Protein AF-A0A9P5SU91-F1 (afdb_monomer_lite)

Structure (mmCIF, N/CA/C/O backbone):
data_AF-A0A9P5SU91-F1
#
_entry.id   AF-A0A9P5SU91-F1
#
loop_
_atom_site.group_PDB
_atom_site.id
_atom_site.type_symbol
_atom_site.label_atom_id
_atom_site.label_alt_id
_atom_site.label_comp_id
_atom_site.label_asym_id
_atom_site.label_entity_id
_atom_site.label_seq_id
_atom_site.pdbx_PDB_ins_code
_atom_site.Cartn_x
_atom_site.Cartn_y
_atom_site.Cartn_z
_atom_site.occupancy
_atom_site.B_iso_or_equiv
_atom_site.auth_seq_id
_atom_site.auth_comp_id
_atom_site.auth_asym_id
_atom_site.auth_atom_id
_atom_site.pdbx_PDB_model_num
ATOM 1 N N . MET A 1 1 ? 21.718 8.406 -22.298 1.00 42.81 1 MET A N 1
ATOM 2 C CA . MET A 1 1 ? 22.244 8.329 -20.913 1.00 42.81 1 MET A CA 1
ATOM 3 C C . MET A 1 1 ? 21.085 8.219 -19.906 1.00 42.81 1 MET A C 1
ATOM 5 O O . MET A 1 1 ? 20.893 9.132 -19.120 1.00 42.81 1 MET A O 1
ATOM 9 N N . ALA A 1 2 ? 20.288 7.139 -19.943 1.00 57.06 2 ALA A N 1
ATOM 10 C CA . ALA A 1 2 ? 19.057 6.994 -19.135 1.00 57.06 2 ALA A CA 1
ATOM 11 C C . ALA A 1 2 ? 19.097 5.843 -18.101 1.00 57.06 2 ALA A C 1
ATOM 13 O O . ALA A 1 2 ? 18.257 5.783 -17.209 1.00 57.06 2 ALA A O 1
ATOM 14 N N . ALA A 1 3 ? 20.086 4.947 -18.189 1.00 59.19 3 ALA A N 1
ATOM 15 C CA . ALA A 1 3 ? 20.162 3.740 -17.361 1.00 59.19 3 ALA A CA 1
ATOM 16 C C . ALA A 1 3 ? 20.253 3.980 -15.833 1.00 59.19 3 ALA A C 1
ATOM 18 O O . ALA A 1 3 ? 19.623 3.219 -15.097 1.00 59.19 3 ALA A O 1
ATOM 19 N N . PRO A 1 4 ? 20.962 5.015 -15.321 1.00 65.94 4 PRO A N 1
ATOM 20 C CA . PRO A 1 4 ? 20.990 5.288 -13.881 1.00 65.94 4 PRO A CA 1
ATOM 21 C C . PRO A 1 4 ? 19.609 5.653 -13.320 1.00 65.94 4 PRO A C 1
ATOM 23 O O . PRO A 1 4 ? 19.217 5.117 -12.290 1.00 65.94 4 PRO A O 1
ATOM 26 N N . ALA A 1 5 ? 18.841 6.471 -14.052 1.00 82.31 5 ALA A N 1
ATOM 27 C CA . ALA A 1 5 ? 17.511 6.917 -13.635 1.00 82.31 5 ALA A CA 1
ATOM 28 C C . ALA A 1 5 ? 16.487 5.770 -13.615 1.00 82.31 5 ALA A C 1
ATOM 30 O O . ALA A 1 5 ? 15.706 5.662 -12.678 1.00 82.31 5 ALA A O 1
ATOM 31 N N . ILE A 1 6 ? 16.527 4.870 -14.607 1.00 88.88 6 ILE A N 1
ATOM 32 C CA . ILE A 1 6 ? 15.658 3.681 -14.635 1.00 88.88 6 ILE A CA 1
ATOM 33 C C . ILE A 1 6 ? 15.971 2.753 -13.459 1.00 88.88 6 ILE A C 1
ATOM 35 O O . ILE A 1 6 ? 15.060 2.295 -12.778 1.00 88.88 6 ILE A O 1
ATOM 39 N N . ARG A 1 7 ? 17.254 2.495 -13.179 1.00 90.25 7 ARG A N 1
ATOM 40 C CA . ARG A 1 7 ? 17.658 1.645 -12.050 1.00 90.25 7 ARG A CA 1
ATOM 41 C C . ARG A 1 7 ? 17.191 2.216 -10.712 1.00 90.25 7 ARG A C 1
ATOM 43 O O . ARG A 1 7 ? 16.690 1.464 -9.881 1.00 90.25 7 ARG A O 1
ATOM 50 N N . GLU A 1 8 ? 17.399 3.509 -10.490 1.00 91.38 8 GLU A N 1
ATOM 51 C CA . GLU A 1 8 ? 16.980 4.186 -9.259 1.00 91.38 8 GLU A CA 1
ATOM 52 C C . GLU A 1 8 ? 15.462 4.134 -9.084 1.00 91.38 8 GLU A C 1
ATOM 54 O O . GLU A 1 8 ? 14.994 3.782 -8.003 1.00 91.38 8 GLU A O 1
ATOM 59 N N . GLU A 1 9 ? 14.706 4.361 -10.159 1.00 92.06 9 GLU A N 1
ATOM 60 C CA . GLU A 1 9 ? 13.247 4.261 -10.142 1.00 92.06 9 GLU A CA 1
ATOM 61 C C . GLU A 1 9 ? 12.783 2.835 -9.816 1.00 92.06 9 GLU A C 1
ATOM 63 O O . GLU A 1 9 ? 11.954 2.644 -8.931 1.00 92.06 9 GLU A O 1
ATOM 68 N N . VAL A 1 10 ? 13.372 1.807 -10.440 1.00 92.75 10 VAL A N 1
ATOM 69 C CA . VAL A 1 10 ? 13.052 0.398 -10.142 1.00 92.75 10 VAL A CA 1
ATOM 70 C C . VAL A 1 10 ? 13.310 0.066 -8.671 1.00 92.75 10 VAL A C 1
ATOM 72 O O . VAL A 1 10 ? 12.493 -0.606 -8.034 1.00 92.75 10 VAL A O 1
ATOM 75 N N . ILE A 1 11 ? 14.418 0.546 -8.101 1.00 92.00 11 ILE A N 1
ATOM 76 C CA . ILE A 1 11 ? 14.717 0.364 -6.675 1.00 92.00 11 ILE A CA 1
ATOM 77 C C . ILE A 1 11 ? 13.675 1.087 -5.818 1.00 92.00 11 ILE A C 1
ATOM 79 O O . ILE A 1 11 ? 13.185 0.503 -4.854 1.00 92.00 11 ILE A O 1
ATOM 83 N N . ALA A 1 12 ? 13.304 2.319 -6.165 1.00 89.38 12 ALA A N 1
ATOM 84 C CA . ALA A 1 12 ? 12.329 3.101 -5.412 1.00 89.38 12 ALA A CA 1
ATOM 85 C C . ALA A 1 12 ? 10.937 2.448 -5.411 1.00 89.38 12 ALA A C 1
ATOM 87 O O . ALA A 1 12 ? 10.333 2.279 -4.348 1.00 89.38 12 ALA A O 1
ATOM 88 N N . ILE A 1 13 ? 10.444 2.020 -6.576 1.00 92.75 13 ILE A N 1
ATOM 89 C CA . ILE A 1 13 ? 9.096 1.454 -6.706 1.00 92.75 13 ILE A CA 1
ATOM 90 C C . ILE A 1 13 ? 9.018 0.041 -6.124 1.00 92.75 13 ILE A C 1
ATOM 92 O O . ILE A 1 13 ? 8.033 -0.284 -5.470 1.00 92.75 13 ILE A O 1
ATOM 96 N N . THR A 1 14 ? 10.051 -0.794 -6.276 1.00 92.50 14 THR A N 1
ATOM 97 C CA . THR A 1 14 ? 10.009 -2.192 -5.801 1.00 92.50 14 THR A CA 1
ATOM 98 C C . THR A 1 14 ? 10.580 -2.389 -4.400 1.00 92.50 14 THR A C 1
ATOM 100 O O . THR A 1 14 ? 10.337 -3.433 -3.797 1.00 92.50 14 THR A O 1
ATOM 103 N N . LYS A 1 15 ? 11.379 -1.440 -3.891 1.00 89.94 15 LYS A N 1
ATOM 104 C CA . LYS A 1 15 ? 12.248 -1.604 -2.707 1.00 89.94 15 LYS A CA 1
ATOM 105 C C . LYS A 1 15 ? 13.108 -2.878 -2.752 1.00 89.94 15 LYS A C 1
ATOM 107 O O . LYS A 1 15 ? 13.465 -3.429 -1.714 1.00 89.94 15 LYS A O 1
ATOM 112 N N . CYS A 1 16 ? 13.424 -3.365 -3.955 1.00 88.44 16 CYS A N 1
ATOM 113 C CA . CYS A 1 16 ? 14.104 -4.641 -4.194 1.00 88.44 16 CYS A CA 1
ATOM 114 C C . CYS A 1 16 ? 13.385 -5.868 -3.599 1.00 88.44 16 CYS A C 1
ATOM 116 O O . CYS A 1 16 ? 14.016 -6.898 -3.354 1.00 88.44 16 CYS A O 1
ATOM 118 N N . VAL A 1 17 ? 12.071 -5.789 -3.370 1.00 90.31 17 VAL A N 1
ATOM 119 C CA . VAL A 1 17 ? 11.280 -6.931 -2.906 1.00 90.31 17 VAL A CA 1
ATOM 120 C C . VAL A 1 17 ? 11.182 -7.956 -4.042 1.00 90.31 17 VAL A C 1
ATOM 122 O O . VAL A 1 17 ? 10.655 -7.615 -5.104 1.00 90.31 17 VAL A O 1
ATOM 125 N N . PRO A 1 18 ? 11.617 -9.221 -3.849 1.00 92.00 18 PRO A N 1
ATOM 126 C CA . PRO A 1 18 ? 11.692 -10.204 -4.933 1.00 92.00 18 PRO A CA 1
ATOM 127 C C . PRO A 1 18 ? 10.377 -10.402 -5.687 1.00 92.00 18 PRO A C 1
ATOM 129 O O . PRO A 1 18 ? 10.369 -10.454 -6.914 1.00 92.00 18 PRO A O 1
ATOM 132 N N . ARG A 1 19 ? 9.250 -10.455 -4.966 1.00 92.19 19 ARG A N 1
ATOM 133 C CA . ARG A 1 19 ? 7.933 -10.621 -5.592 1.00 92.19 19 ARG A CA 1
ATOM 134 C C . ARG A 1 19 ? 7.580 -9.435 -6.500 1.00 92.19 19 ARG A C 1
ATOM 136 O O . ARG A 1 19 ? 7.034 -9.646 -7.572 1.00 92.19 19 ARG A O 1
ATOM 143 N N . GLU A 1 20 ? 7.911 -8.208 -6.093 1.00 93.88 20 GLU A N 1
ATOM 144 C CA . GLU A 1 20 ? 7.602 -7.003 -6.871 1.00 93.88 20 GLU A CA 1
ATOM 145 C C . GLU A 1 20 ? 8.527 -6.881 -8.081 1.00 93.88 20 GLU A C 1
ATOM 147 O O . GLU A 1 20 ? 8.076 -6.470 -9.142 1.00 93.88 20 GLU A O 1
ATOM 152 N N . LEU A 1 21 ? 9.787 -7.309 -7.954 1.00 93.31 21 LEU A N 1
ATOM 153 C CA . LEU A 1 21 ? 10.716 -7.396 -9.082 1.00 93.31 21 LEU A CA 1
ATOM 154 C C . LEU A 1 21 ? 10.232 -8.386 -10.148 1.00 93.31 21 LEU A C 1
ATOM 156 O O . LEU A 1 21 ? 10.294 -8.070 -11.331 1.00 93.31 21 LEU A O 1
ATOM 160 N N . ILE A 1 22 ? 9.719 -9.554 -9.746 1.00 93.69 22 ILE A N 1
ATOM 161 C CA . ILE A 1 22 ? 9.145 -10.535 -10.683 1.00 93.69 22 ILE A CA 1
ATOM 162 C C . ILE A 1 22 ? 7.898 -9.962 -11.366 1.00 93.69 22 ILE A C 1
ATOM 164 O O . ILE A 1 22 ? 7.766 -10.069 -12.579 1.00 93.69 22 ILE A O 1
ATOM 168 N N . GLN A 1 23 ? 6.999 -9.327 -10.609 1.00 93.38 23 GLN A N 1
ATOM 169 C CA . GLN A 1 23 ? 5.792 -8.706 -11.170 1.00 93.38 23 GLN A CA 1
ATOM 170 C C . GLN A 1 23 ? 6.124 -7.574 -12.147 1.00 93.38 23 GLN A C 1
ATOM 172 O O . GLN A 1 23 ? 5.478 -7.445 -13.183 1.00 93.38 23 GLN A O 1
ATOM 177 N N . LEU A 1 24 ? 7.141 -6.766 -11.838 1.00 92.81 24 LEU A N 1
ATOM 178 C CA . LEU A 1 24 ? 7.635 -5.748 -12.755 1.00 92.81 24 LEU A CA 1
ATOM 179 C C . LEU A 1 24 ? 8.233 -6.381 -14.011 1.00 92.81 24 LEU A C 1
ATOM 181 O O . LEU A 1 24 ? 7.906 -5.929 -15.099 1.00 92.81 24 LEU A O 1
ATOM 185 N N . LEU A 1 25 ? 9.062 -7.423 -13.869 1.00 90.62 25 LEU A N 1
ATOM 186 C CA . LEU A 1 25 ? 9.672 -8.128 -14.999 1.00 90.62 25 LEU A CA 1
ATOM 187 C C . LEU A 1 25 ? 8.604 -8.630 -15.974 1.00 90.62 25 LEU A C 1
ATOM 189 O O . LEU A 1 25 ? 8.668 -8.299 -17.150 1.00 90.62 25 LEU A O 1
ATOM 193 N N . VAL A 1 26 ? 7.591 -9.337 -15.467 1.00 91.19 26 VAL A N 1
ATOM 194 C CA . VAL A 1 26 ? 6.467 -9.834 -16.277 1.00 91.19 26 VAL A CA 1
ATOM 195 C C . VAL A 1 26 ? 5.738 -8.684 -16.977 1.00 91.19 26 VAL A C 1
ATOM 197 O O . VAL A 1 26 ? 5.403 -8.788 -18.148 1.00 91.19 26 VAL A O 1
ATOM 200 N N . ALA A 1 27 ? 5.521 -7.560 -16.292 1.00 88.88 27 ALA A N 1
ATOM 201 C CA . ALA A 1 27 ? 4.824 -6.419 -16.882 1.00 88.88 27 ALA A CA 1
ATOM 202 C C . ALA A 1 27 ? 5.633 -5.679 -17.962 1.00 88.88 27 ALA A C 1
ATOM 204 O O . ALA A 1 27 ? 5.045 -4.984 -18.790 1.00 88.88 27 ALA A O 1
ATOM 205 N N . VAL A 1 28 ? 6.965 -5.789 -17.949 1.00 86.19 28 VAL A N 1
ATOM 206 C CA . VAL A 1 28 ? 7.837 -5.144 -18.943 1.00 86.19 28 VAL A CA 1
ATOM 207 C C . VAL A 1 28 ? 8.305 -6.091 -20.048 1.00 86.19 28 VAL A C 1
ATOM 209 O O . VAL A 1 28 ? 8.929 -5.615 -20.990 1.00 86.19 28 VAL A O 1
ATOM 212 N N . GLU A 1 29 ? 7.991 -7.390 -19.982 1.00 86.88 29 GLU A N 1
ATOM 213 C CA . GLU A 1 29 ? 8.310 -8.361 -21.046 1.00 86.88 29 GLU A CA 1
ATOM 214 C C . GLU A 1 29 ? 7.683 -7.973 -22.394 1.00 86.88 29 GLU A C 1
ATOM 216 O O . GLU A 1 29 ? 8.323 -8.123 -23.434 1.00 86.88 29 GLU A O 1
ATOM 221 N N . ASP A 1 30 ? 6.476 -7.401 -22.371 1.00 81.81 30 ASP A N 1
ATOM 222 C CA . ASP A 1 30 ? 5.748 -6.964 -23.570 1.00 81.81 30 ASP A CA 1
ATOM 223 C C . ASP A 1 30 ? 6.059 -5.509 -23.985 1.00 81.81 30 ASP A C 1
ATOM 225 O O . ASP A 1 30 ? 5.488 -4.983 -24.947 1.00 81.81 30 ASP A O 1
ATOM 229 N N . VAL A 1 31 ? 6.950 -4.820 -23.264 1.00 84.56 31 VAL A N 1
ATOM 230 C CA . VAL A 1 31 ? 7.288 -3.413 -23.516 1.00 84.56 31 VAL A CA 1
ATOM 231 C C . VAL A 1 31 ? 8.491 -3.318 -24.467 1.00 84.56 31 VAL A C 1
ATOM 233 O O . VAL A 1 31 ? 9.493 -3.998 -24.253 1.00 84.56 31 VAL A O 1
ATOM 236 N N . PRO A 1 32 ? 8.454 -2.449 -25.498 1.00 83.38 32 PRO A N 1
ATOM 237 C CA . PRO A 1 32 ? 9.606 -2.234 -26.371 1.00 83.38 32 PRO A CA 1
ATOM 238 C C . PRO A 1 32 ? 10.851 -1.758 -25.605 1.00 83.38 32 PRO A C 1
ATOM 240 O O . PRO A 1 32 ? 10.776 -0.830 -24.801 1.00 83.38 32 PRO A O 1
ATOM 243 N N . ASP A 1 33 ? 12.010 -2.347 -25.907 1.00 80.69 33 ASP A N 1
ATOM 244 C CA . ASP A 1 33 ? 13.314 -1.881 -25.414 1.00 80.69 33 ASP A CA 1
ATOM 245 C C . ASP A 1 33 ? 13.688 -0.542 -26.098 1.00 80.69 33 ASP A C 1
ATOM 247 O O . ASP A 1 33 ? 13.600 -0.449 -27.330 1.00 80.69 33 ASP A O 1
ATOM 251 N N . PRO A 1 34 ? 14.110 0.508 -25.360 1.00 84.44 34 PRO A N 1
ATOM 252 C CA . PRO A 1 34 ? 14.318 0.574 -23.912 1.00 84.44 34 PRO A CA 1
ATOM 253 C C . PRO A 1 34 ? 13.078 0.902 -23.087 1.00 84.44 34 PRO A C 1
ATOM 255 O O . PRO A 1 34 ? 12.308 1.802 -23.419 1.00 84.44 34 PRO A O 1
ATOM 258 N N . ILE A 1 35 ? 12.987 0.250 -21.920 1.00 86.88 35 ILE A N 1
ATOM 259 C CA . ILE A 1 35 ? 12.030 0.600 -20.864 1.00 86.88 35 ILE A CA 1
ATOM 260 C C . ILE A 1 35 ? 12.195 2.081 -20.519 1.00 86.88 35 ILE A C 1
ATOM 262 O O . ILE A 1 35 ? 13.293 2.560 -20.214 1.00 86.88 35 ILE A O 1
ATOM 266 N N . THR A 1 36 ? 11.081 2.804 -20.538 1.00 90.00 36 THR A N 1
ATOM 267 C CA . THR A 1 36 ? 11.034 4.230 -20.221 1.00 90.00 36 THR A CA 1
ATOM 268 C C . THR A 1 36 ? 10.501 4.472 -18.810 1.00 90.00 36 THR A C 1
ATOM 270 O O . THR A 1 36 ? 9.834 3.623 -18.216 1.00 90.00 36 THR A O 1
ATOM 273 N N . LEU A 1 37 ? 10.742 5.673 -18.277 1.00 89.56 37 LEU A 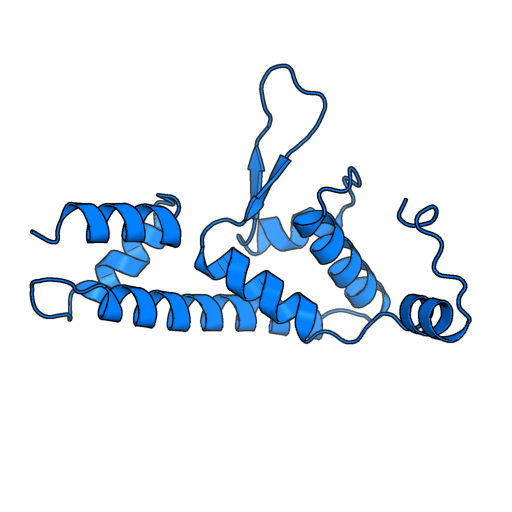N 1
ATOM 274 C CA . LEU A 1 37 ? 10.153 6.094 -17.001 1.00 89.56 37 LEU A CA 1
ATOM 275 C C . LEU A 1 37 ? 8.620 6.101 -17.044 1.00 89.56 37 LEU A C 1
ATOM 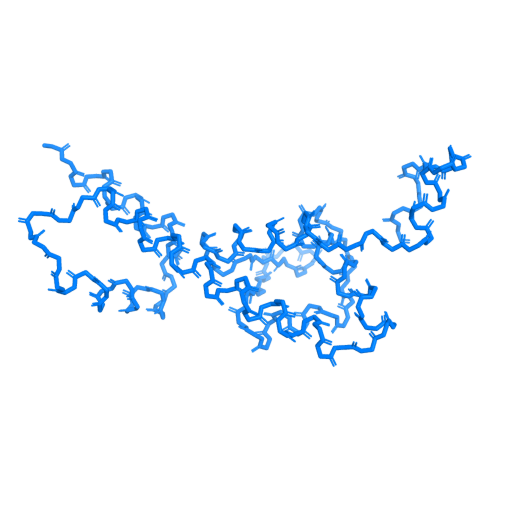277 O O . LEU A 1 37 ? 7.984 5.847 -16.027 1.00 89.56 37 LEU A O 1
ATOM 281 N N . ASP A 1 38 ? 8.016 6.357 -18.203 1.00 89.56 38 ASP A N 1
ATOM 282 C CA . ASP A 1 38 ? 6.559 6.357 -18.324 1.00 89.56 38 ASP A CA 1
ATOM 283 C C . ASP A 1 38 ? 5.986 4.934 -18.257 1.00 89.56 38 ASP A C 1
ATOM 285 O O . ASP A 1 38 ? 4.922 4.738 -17.671 1.00 89.56 38 ASP A O 1
ATOM 289 N N . ASN A 1 39 ? 6.724 3.920 -18.728 1.00 90.38 39 ASN A N 1
ATOM 290 C CA . ASN A 1 39 ? 6.356 2.521 -18.486 1.00 90.38 39 ASN A CA 1
ATOM 291 C C . ASN A 1 39 ? 6.357 2.198 -16.985 1.00 90.38 39 ASN A C 1
ATOM 293 O O . ASN A 1 39 ? 5.405 1.598 -16.490 1.00 90.38 39 ASN A O 1
ATOM 297 N N . LEU A 1 40 ? 7.381 2.648 -16.250 1.00 92.62 40 LEU A N 1
ATOM 298 C CA . LEU A 1 40 ? 7.469 2.439 -14.800 1.00 92.62 40 LEU A CA 1
ATOM 299 C C . LEU A 1 40 ? 6.370 3.182 -14.032 1.00 92.62 40 LEU A C 1
ATOM 301 O O . LEU A 1 40 ? 5.825 2.637 -13.073 1.00 92.62 40 LEU A O 1
ATOM 305 N N . LYS A 1 41 ? 5.995 4.394 -14.459 1.00 92.44 41 LYS A N 1
ATOM 306 C CA . LYS A 1 41 ? 4.869 5.139 -13.871 1.00 92.44 41 LYS A CA 1
ATOM 307 C C . LYS A 1 41 ? 3.536 4.436 -14.092 1.00 92.44 41 LYS A C 1
ATOM 309 O O . LYS A 1 41 ? 2.759 4.333 -13.148 1.00 92.44 41 LYS A O 1
ATOM 314 N N . ASN A 1 42 ? 3.280 3.947 -15.306 1.00 92.12 42 ASN A N 1
ATOM 315 C CA . ASN A 1 42 ? 2.052 3.209 -15.609 1.00 92.12 42 ASN A CA 1
ATOM 316 C C . ASN A 1 42 ? 1.969 1.939 -14.761 1.00 92.12 42 ASN A C 1
ATOM 318 O O . ASN A 1 42 ? 0.981 1.742 -14.063 1.00 92.12 42 ASN A O 1
ATOM 322 N N . TRP A 1 43 ? 3.055 1.163 -14.707 1.00 93.56 43 TRP A N 1
ATOM 323 C CA . TRP A 1 43 ? 3.130 -0.001 -13.828 1.00 93.56 43 TRP A CA 1
ATOM 324 C C . TRP A 1 43 ? 2.905 0.365 -12.359 1.00 93.56 43 TRP A C 1
ATOM 326 O O . TRP A 1 43 ? 2.155 -0.305 -11.658 1.00 93.56 43 TRP A O 1
ATOM 336 N N . THR A 1 44 ? 3.523 1.451 -11.886 1.00 95.19 44 THR A N 1
ATOM 337 C CA . THR A 1 44 ? 3.368 1.924 -10.503 1.00 95.19 44 THR A CA 1
ATOM 338 C C . THR A 1 44 ? 1.917 2.259 -10.202 1.00 95.19 44 THR A C 1
ATOM 340 O O . THR A 1 44 ? 1.428 1.899 -9.133 1.00 95.19 44 THR A O 1
ATOM 343 N N . LYS A 1 45 ? 1.217 2.908 -11.136 1.00 95.62 45 LYS A N 1
ATOM 344 C CA . LYS A 1 45 ? -0.205 3.218 -11.007 1.00 95.62 45 LYS A CA 1
ATOM 345 C C . LYS A 1 45 ? -1.047 1.945 -10.943 1.00 95.62 45 LYS A C 1
ATOM 347 O O . LYS A 1 45 ? -1.744 1.756 -9.956 1.00 95.62 45 LYS A O 1
ATOM 352 N N . ASP A 1 46 ? -0.904 1.042 -11.910 1.00 94.81 46 ASP A N 1
ATOM 353 C CA . ASP A 1 46 ? -1.669 -0.213 -11.951 1.00 94.81 46 ASP A CA 1
ATOM 354 C C . ASP A 1 46 ? -1.425 -1.054 -10.688 1.00 94.81 46 ASP A C 1
ATOM 356 O O . ASP A 1 46 ? -2.338 -1.636 -10.096 1.00 94.81 46 ASP A O 1
ATOM 360 N N . ARG A 1 47 ? -0.173 -1.077 -10.219 1.00 95.56 47 ARG A N 1
ATOM 361 C CA . ARG A 1 47 ? 0.212 -1.777 -8.996 1.00 95.56 47 ARG A CA 1
ATOM 362 C C . ARG A 1 47 ? -0.344 -1.099 -7.743 1.00 95.56 47 ARG A C 1
ATOM 364 O O . ARG A 1 47 ? -0.701 -1.797 -6.796 1.00 95.56 47 ARG A O 1
ATOM 371 N N . THR A 1 48 ? -0.426 0.230 -7.729 1.00 96.12 48 THR A N 1
ATOM 372 C CA . THR A 1 48 ? -1.056 1.008 -6.650 1.00 96.12 48 THR A CA 1
ATOM 373 C C . THR A 1 48 ? -2.550 0.711 -6.591 1.00 96.12 48 THR A C 1
ATOM 375 O O . THR A 1 48 ? -3.040 0.355 -5.523 1.00 96.12 48 THR A O 1
ATOM 378 N N . ASP A 1 49 ? -3.241 0.751 -7.732 1.00 96.69 49 ASP A N 1
ATOM 379 C CA . ASP A 1 49 ? -4.675 0.463 -7.841 1.00 96.69 49 ASP A CA 1
ATOM 380 C C . ASP A 1 49 ? -4.993 -0.954 -7.332 1.00 96.69 49 ASP A C 1
ATOM 382 O O . ASP A 1 49 ? -5.925 -1.144 -6.549 1.00 96.69 49 ASP A O 1
ATOM 386 N N . PHE A 1 50 ? -4.158 -1.941 -7.676 1.00 95.81 50 PHE A N 1
ATOM 387 C CA . PHE A 1 50 ? -4.263 -3.307 -7.153 1.00 95.81 50 PHE A CA 1
ATOM 388 C C . PHE A 1 50 ? -4.196 -3.366 -5.618 1.00 95.81 50 PHE A C 1
ATOM 390 O O . PHE A 1 50 ? -5.024 -4.015 -4.976 1.00 95.81 50 PHE A O 1
ATOM 397 N N . TYR A 1 51 ? -3.219 -2.694 -5.005 1.00 95.38 51 TYR A N 1
ATOM 398 C CA . TYR A 1 51 ? -3.081 -2.695 -3.546 1.00 95.38 51 TYR A CA 1
ATOM 399 C C . TYR A 1 51 ? -4.172 -1.897 -2.846 1.00 95.38 51 TYR A C 1
ATOM 401 O O . TYR A 1 51 ? -4.632 -2.306 -1.777 1.00 95.38 51 TYR A O 1
ATOM 409 N N . LEU A 1 52 ? -4.596 -0.787 -3.446 1.00 95.00 52 LEU A N 1
ATOM 410 C CA . LEU A 1 52 ? -5.702 0.015 -2.951 1.00 95.00 52 LEU A CA 1
ATOM 411 C C . LEU A 1 52 ? -6.977 -0.827 -2.924 1.00 95.00 52 LEU A C 1
ATOM 413 O O . LEU A 1 52 ? -7.639 -0.878 -1.890 1.00 95.00 52 LEU A O 1
ATOM 417 N N . GLN A 1 53 ? -7.266 -1.561 -4.002 1.00 95.69 53 GLN A N 1
ATOM 418 C CA . GLN A 1 53 ? -8.410 -2.464 -4.068 1.00 95.69 53 GLN A CA 1
ATOM 419 C C . GLN A 1 53 ? -8.357 -3.535 -2.971 1.00 95.69 53 GLN A C 1
ATOM 421 O O . GLN A 1 53 ? -9.328 -3.684 -2.234 1.00 95.69 53 GLN A O 1
ATOM 426 N N . ILE A 1 54 ? -7.222 -4.224 -2.796 1.00 93.50 54 ILE A N 1
ATOM 427 C CA . ILE A 1 54 ? -7.058 -5.228 -1.727 1.00 93.50 54 ILE A CA 1
ATOM 428 C C . ILE A 1 54 ? -7.341 -4.623 -0.351 1.00 93.50 54 ILE A C 1
ATOM 430 O O . ILE A 1 54 ? -8.072 -5.201 0.456 1.00 93.50 54 ILE A O 1
ATOM 434 N N . ALA A 1 55 ? -6.763 -3.457 -0.065 1.00 91.56 55 ALA A N 1
ATOM 435 C CA . ALA A 1 55 ? -6.910 -2.812 1.230 1.00 91.56 55 ALA A CA 1
ATOM 436 C C . ALA A 1 55 ? -8.344 -2.295 1.459 1.00 91.56 55 ALA A C 1
ATOM 438 O O . ALA A 1 55 ? -8.866 -2.413 2.570 1.00 91.56 55 ALA A O 1
ATOM 439 N N . MET A 1 56 ? -9.010 -1.789 0.415 1.00 92.38 56 MET A N 1
ATOM 440 C CA . MET A 1 56 ? -10.415 -1.374 0.454 1.00 92.38 56 MET A CA 1
ATOM 441 C C . MET A 1 56 ? -11.358 -2.557 0.671 1.00 92.38 56 MET A C 1
ATOM 443 O O . MET A 1 56 ? -12.202 -2.499 1.560 1.00 92.38 56 MET A O 1
ATOM 447 N N . GLU A 1 57 ? -11.211 -3.641 -0.090 1.00 92.69 57 GLU A N 1
ATOM 448 C CA . GLU A 1 57 ? -12.020 -4.855 0.071 1.00 92.69 57 GLU A CA 1
ATOM 449 C C . GLU A 1 57 ? -11.860 -5.431 1.479 1.00 92.69 57 GLU A C 1
ATOM 451 O O . GLU A 1 57 ? -12.838 -5.798 2.141 1.00 92.69 57 GLU A O 1
ATOM 456 N N . TYR A 1 58 ? -10.625 -5.427 1.983 1.00 90.81 58 TYR A N 1
ATOM 457 C CA . TYR A 1 58 ? -10.347 -5.830 3.346 1.00 90.81 58 TYR A CA 1
ATOM 458 C C . TYR A 1 58 ? -11.055 -4.940 4.363 1.00 90.81 58 TYR A C 1
ATOM 460 O O . TYR A 1 58 ? -11.732 -5.466 5.247 1.00 90.81 58 TYR A O 1
ATOM 468 N N . TYR A 1 59 ? -10.939 -3.616 4.239 1.00 89.50 59 TYR A N 1
ATOM 469 C CA . TYR A 1 59 ? -11.621 -2.656 5.105 1.00 89.50 59 TYR A CA 1
ATOM 470 C C . TYR A 1 59 ? -13.142 -2.842 5.070 1.00 89.50 59 TYR A C 1
ATOM 472 O O . TYR A 1 59 ? -13.778 -2.916 6.122 1.00 89.50 59 TYR A O 1
ATOM 480 N N . GLU A 1 60 ? -13.738 -2.974 3.886 1.00 91.06 60 GLU A N 1
ATOM 481 C CA . GLU A 1 60 ? -15.188 -3.089 3.724 1.00 91.06 60 GLU A CA 1
ATOM 482 C C . GLU A 1 60 ? -15.757 -4.386 4.303 1.00 91.06 60 GLU A C 1
ATOM 484 O O . GLU A 1 60 ? -16.850 -4.376 4.870 1.00 91.06 60 GLU A O 1
ATOM 489 N N . SER A 1 61 ? -14.989 -5.478 4.285 1.00 90.31 61 SER A N 1
ATOM 490 C CA . SER A 1 61 ? -15.380 -6.748 4.915 1.00 90.31 61 SER A CA 1
ATOM 491 C C . SER A 1 61 ? -15.476 -6.693 6.453 1.00 90.31 61 SER A C 1
ATOM 493 O O . SER A 1 61 ? -15.940 -7.641 7.094 1.00 90.31 61 SER A O 1
ATOM 495 N N . ARG A 1 62 ? -15.001 -5.610 7.083 1.00 86.75 62 ARG A N 1
ATOM 496 C CA . ARG A 1 62 ? -14.816 -5.512 8.538 1.00 86.75 62 ARG A CA 1
ATOM 497 C C . ARG A 1 62 ? -16.043 -4.924 9.230 1.00 86.75 62 ARG A C 1
ATOM 499 O O . ARG A 1 62 ? -16.753 -4.065 8.713 1.00 86.75 62 ARG A O 1
ATOM 506 N N . THR A 1 63 ? -16.253 -5.342 10.478 1.00 87.75 63 THR A N 1
ATOM 507 C CA . THR A 1 63 ? -17.243 -4.714 11.365 1.00 87.75 63 THR A CA 1
ATOM 508 C C . THR A 1 63 ? -16.835 -3.278 11.704 1.00 87.75 63 THR A C 1
ATOM 510 O O . THR A 1 63 ? -15.652 -2.947 11.673 1.00 87.75 63 THR A O 1
ATOM 513 N N . GLN A 1 64 ? -17.785 -2.429 12.112 1.00 82.81 64 GLN A N 1
ATOM 514 C CA . GLN A 1 64 ? -17.510 -1.019 12.440 1.00 82.81 64 GLN A CA 1
ATOM 515 C C . GLN A 1 64 ? -16.390 -0.835 13.480 1.00 82.81 64 GLN A C 1
ATOM 517 O O . GLN A 1 64 ? -15.507 0.003 13.312 1.00 82.81 64 GLN A O 1
ATOM 522 N N . LEU A 1 65 ? -16.356 -1.684 14.515 1.00 81.31 65 LEU A N 1
ATOM 523 C CA . LEU A 1 65 ? -15.278 -1.672 15.511 1.00 81.31 65 LEU A CA 1
ATOM 524 C C . LEU A 1 65 ? -13.903 -1.947 14.880 1.00 81.31 65 LEU A C 1
ATOM 526 O O . LEU A 1 65 ? -12.913 -1.317 15.245 1.00 81.31 65 LEU A O 1
ATOM 530 N N . LYS A 1 66 ? -13.834 -2.892 13.937 1.00 84.69 66 LYS A N 1
ATOM 531 C CA . LYS A 1 66 ? -12.597 -3.234 13.229 1.00 84.69 66 LYS A CA 1
ATOM 532 C C . LYS A 1 66 ? -12.218 -2.170 12.193 1.00 84.69 66 LYS A C 1
ATOM 534 O O . LYS A 1 66 ? -11.033 -1.923 12.031 1.00 84.69 66 LYS A O 1
ATOM 539 N N . LYS A 1 67 ? -13.186 -1.504 11.556 1.00 87.19 67 LYS A N 1
ATOM 540 C CA . LYS A 1 67 ? -12.946 -0.366 10.651 1.00 87.19 67 LYS A CA 1
ATOM 541 C C . LYS A 1 67 ? -12.269 0.804 11.369 1.00 87.19 67 LYS A C 1
ATOM 543 O O . LYS A 1 67 ? -11.320 1.368 10.836 1.00 87.19 67 LYS A O 1
ATOM 548 N N . ARG A 1 68 ? -12.690 1.125 12.599 1.00 83.38 68 ARG A N 1
ATOM 549 C CA . ARG A 1 68 ? -12.015 2.145 13.421 1.00 83.38 68 ARG A CA 1
ATOM 550 C C . ARG A 1 68 ? -10.565 1.766 13.719 1.00 83.38 68 ARG A C 1
ATOM 552 O O . ARG A 1 68 ? -9.668 2.541 13.433 1.00 83.38 68 ARG A O 1
ATOM 559 N N . ARG A 1 69 ? -10.333 0.538 14.186 1.00 81.75 69 ARG A N 1
ATOM 560 C CA . ARG A 1 69 ? -8.970 0.049 14.453 1.00 81.75 69 ARG A CA 1
ATOM 561 C C . ARG A 1 69 ? -8.087 0.006 13.199 1.00 81.75 69 ARG A C 1
ATOM 563 O O . ARG A 1 69 ? -6.892 0.239 13.306 1.00 81.75 69 ARG A O 1
ATOM 570 N N . PHE A 1 70 ? -8.668 -0.262 12.027 1.00 85.19 70 PHE A N 1
ATOM 571 C CA . PHE A 1 70 ? -7.972 -0.174 10.739 1.00 85.19 70 PHE A CA 1
ATOM 572 C C . PHE A 1 70 ? -7.493 1.252 10.461 1.00 85.19 70 PHE A C 1
ATOM 574 O O . PHE A 1 70 ? -6.351 1.446 10.055 1.00 85.19 70 PHE A O 1
ATOM 581 N N . TYR A 1 71 ? -8.349 2.245 10.713 1.00 84.88 71 TYR A N 1
ATOM 582 C CA . TYR A 1 71 ? -7.991 3.655 10.581 1.00 84.88 71 TYR A CA 1
ATOM 583 C C . TYR A 1 71 ? -6.867 4.047 11.551 1.00 84.88 71 TYR A C 1
ATOM 585 O O . TYR A 1 71 ? -5.892 4.662 11.128 1.00 84.88 71 TYR A O 1
ATOM 593 N N . ASP A 1 72 ? -6.970 3.640 12.820 1.00 80.44 72 ASP A N 1
ATOM 594 C CA . ASP A 1 72 ? -5.950 3.918 13.840 1.00 80.44 72 ASP A CA 1
ATOM 595 C C . ASP A 1 72 ? -4.594 3.294 13.456 1.00 80.44 72 ASP A C 1
ATOM 597 O O . ASP A 1 72 ? -3.558 3.941 13.540 1.00 80.44 72 ASP A O 1
ATOM 601 N N . ALA A 1 73 ? -4.591 2.070 12.925 1.00 79.88 73 ALA A N 1
ATOM 602 C CA . ALA A 1 73 ? -3.368 1.396 12.492 1.00 79.88 73 ALA A CA 1
ATOM 603 C C . ALA A 1 73 ? -2.740 1.999 11.224 1.00 79.88 73 ALA A C 1
ATOM 605 O O . ALA A 1 73 ? -1.514 2.079 11.115 1.00 79.88 73 ALA A O 1
ATOM 606 N N . LEU A 1 74 ? -3.555 2.466 10.268 1.00 81.94 74 LEU A N 1
ATOM 607 C CA . LEU A 1 74 ? -3.056 3.273 9.148 1.00 81.94 74 LEU A CA 1
ATOM 608 C C . LEU A 1 74 ? -2.389 4.550 9.659 1.00 81.94 74 LEU A C 1
ATOM 610 O O . LEU A 1 74 ? -1.295 4.897 9.215 1.00 81.94 74 LEU A O 1
ATOM 614 N N . PHE A 1 75 ? -3.047 5.238 10.592 1.00 79.31 75 PHE A N 1
ATOM 615 C CA . PHE A 1 75 ? -2.534 6.453 11.210 1.00 79.31 75 PHE A CA 1
ATOM 616 C C . PHE A 1 75 ? -1.189 6.194 11.905 1.00 79.31 75 PHE A C 1
ATOM 618 O O . PHE A 1 75 ? -0.217 6.894 11.622 1.00 79.31 75 PHE A O 1
ATOM 625 N N . ASP A 1 76 ? -1.100 5.137 12.716 1.00 74.44 76 ASP A N 1
ATOM 626 C CA . ASP A 1 76 ? 0.124 4.710 13.402 1.00 74.44 76 ASP A CA 1
ATOM 627 C C . ASP A 1 76 ? 1.254 4.384 12.413 1.00 74.44 76 ASP A C 1
ATOM 629 O O . ASP A 1 76 ? 2.388 4.832 12.596 1.00 74.44 76 ASP A O 1
ATOM 633 N N . THR A 1 77 ? 0.939 3.678 11.321 1.00 70.00 77 THR A N 1
ATOM 634 C CA . THR A 1 77 ? 1.906 3.313 10.271 1.00 70.00 77 THR A CA 1
ATOM 635 C C . THR A 1 77 ? 2.517 4.544 9.594 1.00 70.00 77 THR A C 1
ATOM 637 O O . THR A 1 77 ? 3.692 4.525 9.227 1.00 70.00 77 THR A O 1
ATOM 640 N N . PHE A 1 78 ? 1.751 5.627 9.425 1.00 68.56 78 PHE A N 1
ATOM 641 C CA . PHE A 1 78 ? 2.236 6.854 8.782 1.00 68.56 78 PHE A CA 1
ATOM 642 C C . PHE A 1 78 ? 2.869 7.860 9.735 1.00 68.56 78 PHE A C 1
ATOM 644 O O . PHE A 1 78 ? 3.743 8.617 9.313 1.00 68.56 78 PHE A O 1
ATOM 651 N N . LEU A 1 79 ? 2.431 7.895 10.992 1.00 61.84 79 LEU A N 1
ATOM 652 C CA . LEU A 1 79 ? 2.872 8.890 11.970 1.00 61.84 79 LEU A CA 1
ATOM 653 C C . LEU A 1 79 ? 3.840 8.331 13.015 1.00 61.84 79 LEU A C 1
ATOM 655 O O . LEU A 1 79 ? 4.312 9.085 13.862 1.00 61.84 79 LEU A O 1
ATOM 659 N N . GLY A 1 80 ? 4.202 7.049 12.918 1.00 54.38 80 GLY A N 1
ATOM 660 C CA . GLY A 1 80 ? 5.254 6.445 13.732 1.00 54.38 80 GLY A CA 1
ATOM 661 C C . GLY A 1 80 ? 4.884 6.346 15.209 1.00 54.38 80 GLY A C 1
ATOM 662 O O . GLY A 1 80 ? 5.750 6.502 16.071 1.00 54.38 80 GLY A O 1
ATOM 663 N N . SER A 1 81 ? 3.604 6.119 15.507 1.00 49.59 81 SER A N 1
ATOM 664 C CA . SER A 1 81 ? 3.163 5.888 16.881 1.00 49.59 81 SER A CA 1
ATOM 665 C C . SER A 1 81 ? 3.689 4.534 17.385 1.00 49.59 81 SER A C 1
ATOM 667 O O . SER A 1 81 ? 3.863 3.576 16.632 1.00 49.59 81 SER A O 1
ATOM 669 N N . THR A 1 82 ? 4.013 4.468 18.676 1.00 47.78 82 THR A N 1
ATOM 670 C CA . THR A 1 82 ? 4.638 3.309 19.340 1.00 47.78 82 THR A CA 1
ATOM 671 C C . THR A 1 82 ? 3.641 2.198 19.691 1.00 47.78 82 THR A C 1
ATOM 673 O O . THR A 1 82 ? 4.012 1.204 20.327 1.00 47.78 82 THR A O 1
ATOM 676 N N . SER A 1 83 ? 2.378 2.349 19.291 1.00 49.28 83 SER A N 1
ATOM 677 C CA . SER A 1 83 ? 1.311 1.379 19.515 1.00 49.28 83 SER A CA 1
ATOM 678 C C . SER A 1 83 ? 1.588 0.103 18.709 1.00 49.28 83 SER A C 1
ATOM 680 O O . SER A 1 83 ? 1.564 0.067 17.487 1.00 49.28 83 SER A O 1
ATOM 682 N N . THR A 1 84 ? 1.884 -0.983 19.426 1.00 50.19 84 THR A N 1
ATOM 683 C CA . THR A 1 84 ? 2.168 -2.325 18.875 1.00 50.19 84 THR A CA 1
ATOM 684 C C . THR A 1 84 ? 0.890 -3.133 18.625 1.00 50.19 84 THR A C 1
ATOM 686 O O . THR A 1 84 ? 0.888 -4.370 18.659 1.00 50.19 84 THR A O 1
ATOM 689 N N . ALA A 1 85 ? -0.243 -2.446 18.481 1.00 52.72 85 ALA A N 1
ATOM 690 C CA . ALA A 1 85 ? -1.539 -3.075 18.593 1.00 52.72 85 ALA A CA 1
ATOM 691 C C . ALA A 1 85 ? -1.800 -4.027 17.420 1.00 52.72 85 ALA A C 1
ATOM 693 O O . ALA A 1 85 ? -1.507 -3.751 16.265 1.00 52.72 85 ALA A O 1
ATOM 694 N N . THR A 1 86 ? -2.424 -5.151 17.774 1.00 54.25 86 THR A N 1
ATOM 695 C CA . THR A 1 86 ? -2.930 -6.306 17.003 1.00 54.25 86 THR A CA 1
ATOM 696 C C . THR A 1 86 ? -3.363 -6.131 15.537 1.00 54.25 86 THR A C 1
ATOM 698 O O . THR A 1 86 ? -3.571 -7.132 14.862 1.00 54.25 86 THR A O 1
ATOM 701 N N . PHE A 1 87 ? -3.527 -4.911 15.047 1.00 58.16 87 PHE A N 1
ATOM 702 C CA . PHE A 1 87 ? -4.008 -4.580 13.719 1.00 58.16 87 PHE A CA 1
ATOM 703 C C . PHE A 1 87 ? -2.892 -4.483 12.660 1.00 58.16 87 PHE A C 1
ATOM 705 O O . PHE A 1 87 ? -3.169 -4.660 11.479 1.00 58.16 87 PHE A O 1
ATOM 712 N N . ASP A 1 88 ? -1.625 -4.343 13.063 1.00 65.19 88 ASP A N 1
ATOM 713 C CA . ASP A 1 88 ? -0.472 -4.510 12.159 1.00 65.19 88 ASP A CA 1
ATOM 714 C C . ASP A 1 88 ? -0.442 -5.896 11.501 1.00 65.19 88 ASP A C 1
ATOM 716 O O . ASP A 1 88 ? 0.037 -6.057 10.380 1.00 65.19 88 ASP A O 1
ATOM 720 N N . TRP A 1 89 ? -0.946 -6.917 12.204 1.00 72.62 89 TRP A N 1
ATOM 721 C CA . TRP A 1 89 ? -0.995 -8.287 11.693 1.00 72.62 89 TRP A CA 1
ATOM 722 C C . TRP A 1 89 ? -1.877 -8.405 10.455 1.00 72.62 89 TRP A C 1
ATOM 724 O O . TRP A 1 89 ? -1.515 -9.131 9.542 1.00 72.62 89 TRP A O 1
ATOM 734 N N . ASP A 1 90 ? -2.948 -7.616 10.366 1.00 77.88 90 ASP A N 1
ATOM 735 C CA . ASP A 1 90 ? -3.812 -7.580 9.190 1.00 77.88 90 ASP A CA 1
ATOM 736 C C . ASP A 1 90 ? -3.029 -7.094 7.951 1.00 77.88 90 ASP A C 1
ATOM 738 O O . ASP A 1 90 ? -3.081 -7.704 6.886 1.00 77.88 90 ASP A O 1
ATOM 742 N N . PHE A 1 91 ? -2.235 -6.028 8.094 1.00 81.06 91 PHE A N 1
ATOM 743 C CA . PHE A 1 91 ? -1.395 -5.511 7.009 1.00 81.06 91 PHE A CA 1
ATOM 744 C C . PHE A 1 91 ? -0.198 -6.419 6.693 1.00 81.06 91 PHE A C 1
ATOM 746 O O . PHE A 1 91 ? 0.259 -6.446 5.549 1.00 81.06 91 PHE A O 1
ATOM 753 N 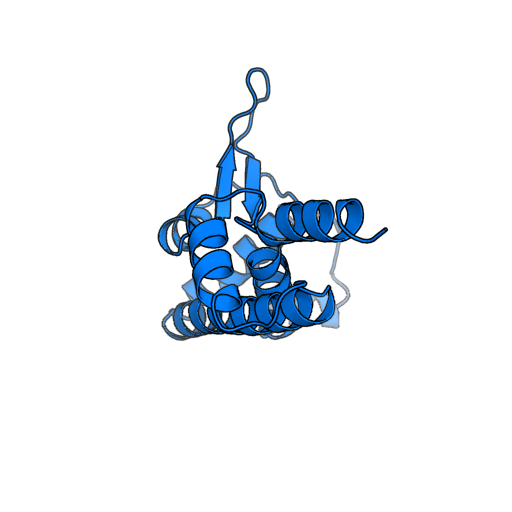N . LEU A 1 92 ? 0.315 -7.162 7.679 1.00 82.38 92 LEU A N 1
ATOM 754 C CA . LEU A 1 92 ? 1.344 -8.186 7.469 1.00 82.38 92 LEU A CA 1
ATOM 755 C C . LEU A 1 92 ? 0.792 -9.384 6.699 1.00 82.38 92 LEU A C 1
ATOM 757 O O . LEU A 1 92 ? 1.433 -9.830 5.751 1.00 82.38 92 LEU A O 1
ATOM 761 N N . ASP A 1 93 ? -0.398 -9.862 7.062 1.00 83.31 93 ASP A N 1
ATOM 762 C CA . ASP A 1 93 ? -1.069 -10.993 6.418 1.00 83.31 93 ASP A CA 1
ATOM 763 C C . ASP A 1 93 ? -1.455 -10.657 4.972 1.00 83.31 93 ASP A C 1
ATOM 765 O O . ASP A 1 93 ? -1.292 -11.480 4.072 1.00 83.31 93 ASP A O 1
ATOM 769 N N . LEU A 1 94 ? -1.880 -9.414 4.718 1.00 86.31 94 LEU A N 1
ATOM 770 C CA . LEU A 1 94 ? -2.085 -8.892 3.361 1.00 86.31 94 LEU A CA 1
ATOM 771 C C . LEU A 1 94 ? -0.769 -8.645 2.605 1.00 86.31 94 LEU A C 1
ATOM 773 O O . LEU A 1 94 ? -0.778 -8.345 1.410 1.00 86.31 94 LEU A O 1
ATOM 777 N N . GLY A 1 95 ? 0.375 -8.738 3.285 1.00 87.69 95 GLY A N 1
ATOM 778 C CA . GLY A 1 95 ? 1.686 -8.467 2.714 1.00 87.69 95 GLY A CA 1
ATOM 779 C C . GLY A 1 95 ? 1.827 -7.029 2.217 1.00 87.69 95 GLY A C 1
ATOM 780 O O . GLY A 1 95 ? 2.423 -6.819 1.161 1.00 87.69 95 GLY A O 1
ATOM 781 N N . LEU A 1 96 ? 1.247 -6.064 2.931 1.00 89.19 96 LEU A N 1
ATOM 782 C CA . LEU A 1 96 ? 1.330 -4.627 2.649 1.00 89.19 96 LEU A CA 1
ATOM 783 C C . LEU A 1 96 ? 2.453 -3.958 3.453 1.00 89.19 96 LEU A C 1
ATOM 785 O O . LEU A 1 96 ? 3.074 -2.996 2.997 1.00 89.19 96 LEU A O 1
ATOM 789 N N . ILE A 1 97 ? 2.770 -4.495 4.626 1.00 86.69 97 ILE A N 1
ATOM 790 C CA . ILE A 1 97 ? 3.893 -4.033 5.442 1.00 86.69 97 ILE A CA 1
ATOM 791 C C . ILE A 1 97 ? 4.837 -5.187 5.768 1.00 86.69 97 ILE A C 1
ATOM 793 O O . ILE A 1 97 ? 4.482 -6.358 5.640 1.00 86.69 97 ILE A O 1
ATOM 797 N N . TYR A 1 98 ? 6.044 -4.859 6.210 1.00 83.06 98 TYR A N 1
ATOM 798 C CA . TYR A 1 98 ? 6.950 -5.793 6.867 1.00 83.06 98 TYR A CA 1
ATOM 799 C C . TYR A 1 98 ? 7.501 -5.182 8.154 1.00 83.06 98 TYR A C 1
ATOM 801 O O . TYR A 1 98 ? 7.482 -3.967 8.359 1.00 83.06 98 TYR A O 1
ATOM 809 N N . ARG A 1 99 ? 7.995 -6.054 9.032 1.00 80.69 99 ARG A N 1
ATOM 810 C CA . ARG A 1 99 ? 8.613 -5.679 10.302 1.00 80.69 99 ARG A CA 1
ATOM 811 C C . ARG A 1 99 ? 10.120 -5.817 10.216 1.00 80.69 99 ARG A C 1
ATOM 813 O O . ARG A 1 99 ? 10.620 -6.849 9.772 1.00 80.69 99 ARG A O 1
ATOM 820 N N . SER A 1 100 ? 10.838 -4.827 10.723 1.00 76.44 100 SER A N 1
ATOM 821 C CA . SER A 1 100 ? 12.271 -4.934 10.983 1.00 76.44 100 SER A CA 1
ATOM 822 C C . SER A 1 100 ? 12.561 -4.636 12.446 1.00 76.44 100 SER A C 1
ATOM 824 O O . SER A 1 100 ? 12.036 -3.677 13.013 1.00 76.44 100 SER A O 1
ATOM 826 N N . LYS A 1 101 ? 13.433 -5.443 13.052 1.00 75.19 101 LYS A N 1
ATOM 827 C CA . LYS A 1 101 ? 14.052 -5.117 14.337 1.00 75.19 101 LYS A CA 1
ATOM 828 C C . LYS A 1 101 ? 15.442 -4.569 14.066 1.00 75.19 101 LYS A C 1
ATOM 830 O O . LYS A 1 101 ? 16.257 -5.262 13.459 1.00 75.19 101 LYS A O 1
ATOM 835 N N . VAL A 1 102 ? 15.706 -3.348 14.512 1.00 70.00 102 VAL A N 1
ATOM 836 C CA . VAL A 1 102 ? 17.059 -2.790 14.490 1.00 70.00 102 VAL A CA 1
ATOM 837 C C . VAL A 1 102 ? 17.797 -3.319 15.717 1.00 70.00 102 VAL A C 1
ATOM 839 O O . VAL A 1 102 ? 17.308 -3.226 16.842 1.00 70.00 102 VAL A O 1
ATOM 842 N N . VAL A 1 103 ? 18.960 -3.936 15.503 1.00 62.94 103 VAL A N 1
ATOM 843 C CA . VAL A 1 103 ? 19.783 -4.468 16.597 1.00 62.94 103 VAL A CA 1
ATOM 844 C C . VAL A 1 103 ? 20.252 -3.298 17.466 1.00 62.94 103 VAL A C 1
ATOM 846 O O . VAL A 1 103 ? 21.005 -2.453 16.997 1.00 62.94 103 VAL A O 1
ATOM 849 N N . GLY A 1 104 ? 19.808 -3.259 18.726 1.00 61.91 104 GLY A N 1
ATOM 850 C CA . GLY A 1 104 ? 20.155 -2.204 19.687 1.00 61.91 104 GLY A CA 1
ATOM 851 C C . GLY A 1 104 ? 19.058 -1.164 19.944 1.00 61.91 104 GLY A C 1
ATOM 852 O O . GLY A 1 104 ? 19.199 -0.386 20.883 1.00 61.91 104 GLY A O 1
ATOM 853 N N . GLU A 1 105 ? 17.952 -1.178 19.192 1.00 68.19 105 GLU A N 1
ATOM 854 C CA . GLU A 1 105 ? 16.783 -0.328 19.457 1.00 68.19 105 GLU A CA 1
ATOM 855 C C . GLU A 1 105 ? 15.667 -1.110 20.165 1.00 68.19 105 GLU A C 1
ATOM 857 O O . GLU A 1 105 ? 15.398 -2.277 19.863 1.00 68.19 105 GLU A O 1
ATOM 862 N N . ILE A 1 106 ? 14.984 -0.457 21.110 1.00 59.69 106 ILE A N 1
ATOM 863 C CA . ILE A 1 106 ? 13.776 -0.998 21.742 1.00 59.69 106 ILE A CA 1
ATOM 864 C C . ILE A 1 106 ? 12.588 -0.626 20.853 1.00 59.69 106 ILE A C 1
ATOM 866 O O . ILE A 1 106 ? 12.063 0.478 20.940 1.00 59.69 106 ILE A O 1
ATOM 870 N N . GLY A 1 107 ? 12.170 -1.543 19.983 1.00 62.03 107 GLY A N 1
ATOM 871 C CA . GLY A 1 107 ? 10.983 -1.349 19.151 1.00 62.03 107 GLY A CA 1
ATOM 872 C C . GLY A 1 107 ? 10.949 -2.255 17.925 1.00 62.03 107 GLY A C 1
ATOM 873 O O . GLY A 1 107 ? 11.974 -2.749 17.461 1.00 62.03 107 GLY A O 1
ATOM 874 N N . THR A 1 108 ? 9.748 -2.501 17.405 1.00 70.00 108 THR A N 1
ATOM 875 C CA . THR A 1 108 ? 9.565 -3.090 16.072 1.00 70.00 108 THR A CA 1
ATOM 876 C C . THR A 1 108 ? 9.218 -1.955 15.124 1.00 70.00 108 THR A C 1
ATOM 878 O O . THR A 1 108 ? 8.238 -1.257 15.364 1.00 70.00 108 THR A O 1
ATOM 881 N N . GLN A 1 109 ? 10.013 -1.762 14.073 1.00 72.38 109 GLN A N 1
ATOM 882 C CA . GLN A 1 109 ? 9.700 -0.785 13.035 1.00 72.38 109 GLN A CA 1
ATOM 883 C C . GLN A 1 109 ? 8.835 -1.445 11.960 1.00 72.38 109 GLN A C 1
ATOM 885 O O . GLN A 1 109 ? 9.120 -2.570 11.531 1.00 72.38 109 GLN A O 1
ATOM 890 N N . HIS A 1 110 ? 7.800 -0.734 11.527 1.00 76.25 110 HIS A N 1
ATOM 891 C CA . HIS A 1 110 ? 6.924 -1.137 10.434 1.00 76.25 110 HIS A CA 1
ATOM 892 C C . HIS A 1 110 ? 7.274 -0.344 9.184 1.00 76.25 110 HIS A C 1
ATOM 894 O O . HIS A 1 110 ? 7.457 0.869 9.234 1.00 76.25 110 HIS A O 1
ATOM 900 N N . HIS A 1 111 ? 7.361 -1.041 8.058 1.00 78.94 111 HIS A N 1
ATOM 901 C CA . HIS A 1 111 ? 7.712 -0.452 6.775 1.00 78.94 111 HIS A CA 1
ATOM 902 C C . HIS A 1 111 ? 6.698 -0.878 5.728 1.00 78.94 111 HIS A C 1
ATOM 904 O O . HIS A 1 111 ? 6.354 -2.057 5.644 1.00 78.94 111 HIS A O 1
ATOM 910 N N . SER A 1 112 ? 6.261 0.061 4.889 1.00 86.12 112 SER A N 1
ATOM 911 C CA . SER A 1 112 ? 5.522 -0.281 3.673 1.00 86.12 112 SER A CA 1
ATOM 912 C C . SER A 1 112 ? 6.373 -1.190 2.792 1.00 86.12 112 SER A C 1
ATOM 914 O O . SER A 1 112 ? 7.576 -0.953 2.620 1.00 86.12 112 SER A O 1
ATOM 916 N N . LEU A 1 113 ? 5.753 -2.216 2.212 1.00 88.94 113 LEU A N 1
ATOM 917 C CA . LEU A 1 113 ? 6.475 -3.218 1.438 1.00 88.94 113 LEU A CA 1
ATOM 918 C C . LEU A 1 113 ? 7.225 -2.613 0.249 1.00 88.94 113 LEU A C 1
ATOM 920 O O . LEU A 1 113 ? 8.384 -2.941 0.019 1.00 88.94 113 LEU A O 1
ATOM 924 N N . CYS A 1 114 ? 6.565 -1.743 -0.507 1.00 91.69 114 CYS A N 1
ATOM 925 C CA . CYS A 1 114 ? 7.112 -1.126 -1.708 1.00 91.69 114 CYS A CA 1
ATOM 926 C C . CYS A 1 114 ? 6.480 0.257 -1.939 1.00 91.69 114 CYS A C 1
ATOM 928 O O . CYS A 1 114 ? 5.595 0.672 -1.183 1.00 91.69 114 CYS A O 1
ATOM 930 N N . GLY A 1 115 ? 6.950 0.983 -2.958 1.00 90.69 115 GLY A N 1
ATOM 931 C CA . GLY A 1 115 ? 6.433 2.310 -3.316 1.00 90.69 115 GLY A CA 1
ATOM 932 C C . GLY A 1 115 ? 4.922 2.311 -3.595 1.00 90.69 115 GLY A C 1
ATOM 933 O O . GLY A 1 115 ? 4.203 3.047 -2.918 1.00 90.69 115 GLY A O 1
ATOM 934 N N . PRO A 1 116 ? 4.411 1.443 -4.492 1.00 94.50 116 PRO A N 1
ATOM 935 C CA . PRO A 1 116 ? 2.979 1.318 -4.766 1.00 94.50 116 PRO A CA 1
ATOM 936 C C . PRO A 1 116 ? 2.119 1.083 -3.520 1.00 94.50 116 PRO A C 1
ATOM 938 O O . PRO A 1 116 ? 1.076 1.708 -3.366 1.00 94.50 116 PRO A O 1
ATOM 941 N N . VAL A 1 117 ? 2.564 0.235 -2.58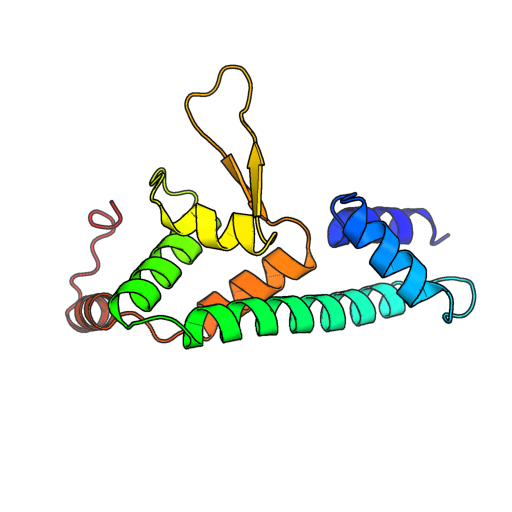3 1.00 92.75 117 VAL A N 1
ATOM 942 C CA . VAL A 1 117 ? 1.813 0.005 -1.337 1.00 92.75 117 VAL A CA 1
ATOM 943 C C . VAL A 1 117 ? 1.751 1.266 -0.482 1.00 92.75 117 VAL A C 1
ATOM 945 O O . VAL A 1 117 ? 0.704 1.581 0.076 1.00 92.75 117 VAL A O 1
ATOM 948 N N . GLN A 1 118 ? 2.855 2.007 -0.374 1.00 89.50 118 GLN A N 1
ATOM 949 C CA . GLN A 1 118 ? 2.866 3.254 0.385 1.00 89.50 118 GLN A CA 1
ATOM 950 C C . GLN A 1 118 ? 1.867 4.264 -0.182 1.00 89.50 118 GLN A C 1
ATOM 952 O O . GLN A 1 118 ? 1.120 4.865 0.586 1.00 89.50 118 GLN A O 1
ATOM 957 N N . ILE A 1 119 ? 1.838 4.422 -1.508 1.00 92.19 119 ILE A N 1
ATOM 958 C CA . ILE A 1 119 ? 0.898 5.316 -2.191 1.00 92.19 119 ILE A CA 1
ATOM 959 C C . ILE A 1 119 ? -0.538 4.841 -1.941 1.00 92.19 119 ILE A C 1
ATOM 961 O O . ILE A 1 119 ? -1.358 5.623 -1.467 1.00 92.19 119 ILE A O 1
ATOM 965 N N . ALA A 1 120 ? -0.816 3.550 -2.139 1.00 93.62 120 ALA A N 1
ATOM 966 C CA . ALA A 1 120 ? -2.144 2.969 -1.955 1.00 93.62 120 ALA A CA 1
ATOM 967 C C . ALA A 1 120 ? -2.679 3.159 -0.529 1.00 93.62 120 ALA A C 1
ATOM 969 O O . ALA A 1 120 ? -3.819 3.571 -0.333 1.00 93.62 120 ALA A O 1
ATOM 970 N N . LEU A 1 121 ? -1.853 2.912 0.491 1.00 89.94 121 LEU A N 1
ATOM 971 C CA . LEU A 1 121 ? -2.248 3.103 1.888 1.00 89.94 121 LEU A CA 1
ATOM 972 C C . LEU A 1 121 ? -2.492 4.589 2.217 1.00 89.94 121 LEU A C 1
ATOM 974 O O . LEU A 1 121 ? -3.393 4.899 2.996 1.00 89.94 121 LEU A O 1
ATOM 978 N N . GLN A 1 122 ? -1.732 5.515 1.616 1.00 89.25 122 GLN A N 1
ATOM 979 C CA . GLN A 1 122 ? -1.955 6.957 1.780 1.00 89.25 122 GLN A CA 1
ATOM 980 C C . GLN A 1 122 ? -3.247 7.413 1.100 1.00 89.25 122 GLN A C 1
ATOM 982 O O . GLN A 1 122 ? -3.973 8.241 1.648 1.00 89.25 122 GLN A O 1
ATOM 987 N N . GLU A 1 123 ? -3.533 6.908 -0.098 1.00 92.75 123 GLU A N 1
ATOM 988 C CA . GLU A 1 123 ? -4.782 7.179 -0.812 1.00 92.75 123 GLU A CA 1
ATOM 989 C C . GLU A 1 123 ? -5.982 6.610 -0.063 1.00 92.75 123 GLU A C 1
ATOM 991 O O . GLU A 1 123 ? -6.981 7.307 0.124 1.00 92.75 123 GLU A O 1
ATOM 996 N N . LEU A 1 124 ? -5.857 5.395 0.471 1.00 91.31 124 LEU A N 1
ATOM 997 C CA . LEU A 1 124 ? -6.878 4.806 1.322 1.00 91.31 124 LEU A CA 1
ATOM 998 C C . LEU A 1 124 ? -7.142 5.687 2.543 1.00 91.31 124 LEU A C 1
ATOM 1000 O O . LEU A 1 124 ? -8.275 6.090 2.778 1.00 91.31 124 LEU A O 1
ATOM 1004 N N . PHE A 1 125 ? -6.099 6.076 3.276 1.00 88.31 125 PHE A N 1
ATOM 1005 C CA . PHE A 1 125 ? -6.246 6.934 4.452 1.00 88.31 125 PHE A CA 1
ATOM 1006 C C . PHE A 1 125 ? -6.996 8.247 4.152 1.00 88.31 125 PHE A C 1
ATOM 1008 O O . PHE A 1 125 ? -7.810 8.687 4.959 1.00 88.31 125 PHE A O 1
ATOM 1015 N N . LYS A 1 126 ? -6.781 8.846 2.973 1.00 88.44 126 LYS A N 1
ATOM 1016 C CA . LYS A 1 126 ? -7.473 10.074 2.536 1.00 88.44 126 LYS A CA 1
ATOM 1017 C C . LYS A 1 126 ? -8.941 9.861 2.157 1.00 88.44 126 LYS A C 1
ATOM 1019 O O . LYS A 1 126 ? -9.706 10.822 2.179 1.00 88.44 126 LYS A O 1
ATOM 1024 N N . THR A 1 127 ? -9.316 8.654 1.743 1.00 89.56 127 THR A N 1
ATOM 1025 C CA . THR A 1 127 ? -10.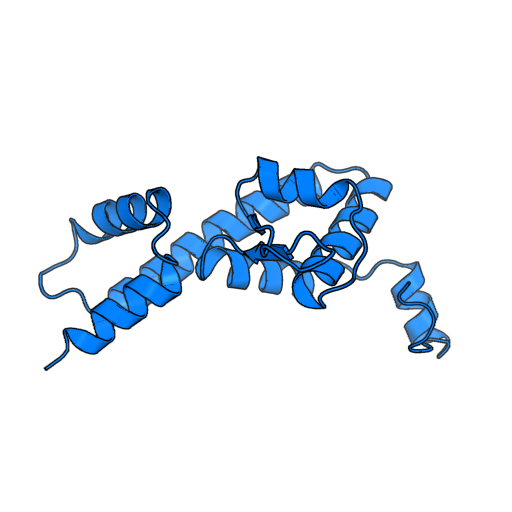666 8.340 1.241 1.00 89.56 127 THR A CA 1
ATOM 1026 C C . THR A 1 127 ? -11.571 7.738 2.309 1.00 89.56 127 THR A C 1
ATOM 1028 O O . THR A 1 127 ? -12.794 7.848 2.203 1.00 89.56 127 THR A O 1
ATOM 1031 N N . LEU A 1 128 ? -10.996 7.132 3.351 1.00 88.75 128 LEU A N 1
ATOM 1032 C CA . LEU A 1 128 ? -11.766 6.572 4.453 1.00 88.75 128 LEU A CA 1
ATOM 1033 C C . LEU A 1 128 ? -12.522 7.665 5.226 1.00 88.75 128 LEU A C 1
ATOM 1035 O O . LEU A 1 128 ? -11.988 8.752 5.466 1.00 88.75 128 LEU A O 1
ATOM 1039 N N . PRO A 1 129 ? -13.761 7.384 5.672 1.00 84.94 129 PRO A N 1
ATOM 1040 C CA . PRO A 1 129 ? -14.484 8.313 6.519 1.00 84.94 129 PRO A CA 1
ATOM 1041 C C . PRO A 1 129 ? -13.746 8.484 7.849 1.00 84.94 129 PRO A C 1
ATOM 1043 O O . PRO A 1 129 ? -13.382 7.506 8.504 1.00 84.94 129 PRO A O 1
ATOM 1046 N N . LEU A 1 130 ? -13.580 9.740 8.267 1.00 83.19 130 LEU A N 1
ATOM 1047 C CA . LEU A 1 130 ? -13.074 10.071 9.596 1.00 83.19 130 LEU A CA 1
ATOM 1048 C C . LEU A 1 130 ? -13.929 9.377 10.671 1.00 83.19 130 LEU A C 1
ATOM 1050 O O . LEU A 1 130 ? -15.162 9.499 10.622 1.00 83.19 130 LEU A O 1
ATOM 1054 N N . PRO A 1 131 ? -13.312 8.704 11.661 1.00 82.56 131 PRO A N 1
ATOM 1055 C CA . PRO A 1 131 ? -14.032 8.172 12.810 1.00 82.56 131 PRO A CA 1
ATOM 1056 C C . PRO A 1 131 ? -14.911 9.249 13.459 1.00 82.56 131 PRO A C 1
ATOM 1058 O O . PRO A 1 131 ? -14.499 10.403 13.604 1.00 82.56 131 PRO A O 1
ATOM 1061 N N . GLU A 1 132 ? -16.145 8.895 13.828 1.00 80.69 132 GLU A N 1
ATOM 1062 C CA . GLU A 1 132 ? -17.135 9.879 14.289 1.00 80.69 132 GLU A CA 1
ATOM 1063 C C . GLU A 1 132 ? -16.683 10.665 15.520 1.00 80.69 132 GLU A C 1
ATOM 1065 O O . GLU A 1 132 ? -17.022 11.838 15.657 1.00 80.69 132 GLU A O 1
ATOM 1070 N N . ASP A 1 133 ? -15.936 10.027 16.415 1.00 78.81 133 ASP A N 1
ATOM 1071 C CA . ASP A 1 133 ? -15.353 10.645 17.599 1.00 78.81 133 ASP A CA 1
ATOM 1072 C C . ASP A 1 133 ? -14.292 11.683 17.229 1.00 78.81 133 ASP A C 1
ATOM 1074 O O . ASP A 1 133 ? -14.326 12.794 17.754 1.00 78.81 133 ASP A O 1
ATOM 1078 N N . LEU A 1 134 ? -13.411 11.369 16.275 1.00 77.44 134 LEU A N 1
ATOM 1079 C CA . LEU A 1 134 ? -12.412 12.311 15.783 1.00 77.44 134 LEU A CA 1
ATOM 1080 C C . LEU A 1 134 ? -13.092 13.491 15.084 1.00 77.44 134 LEU A C 1
ATOM 1082 O O . LEU A 1 134 ? -12.766 14.642 15.360 1.00 77.44 134 LEU A O 1
ATOM 1086 N N . ARG A 1 135 ? -14.110 13.221 14.258 1.00 82.25 135 ARG A N 1
ATOM 1087 C CA . ARG A 1 135 ? -14.928 14.265 13.628 1.00 82.25 135 ARG A CA 1
ATOM 1088 C C . ARG A 1 135 ? -15.593 15.172 14.666 1.00 82.25 135 ARG A C 1
ATOM 1090 O O . ARG A 1 135 ? -15.531 16.387 14.517 1.00 82.25 135 ARG A O 1
ATOM 1097 N N . LYS A 1 136 ? -16.196 14.609 15.719 1.00 82.81 136 LYS A N 1
ATOM 1098 C CA . LYS A 1 136 ? -16.806 15.390 16.811 1.00 82.81 136 LYS A CA 1
ATOM 1099 C C . LYS A 1 136 ? -15.772 16.265 17.514 1.00 82.81 136 LYS A C 1
ATOM 1101 O O . LYS A 1 136 ? -15.991 17.458 17.637 1.00 82.81 136 LYS A O 1
ATOM 1106 N N . ARG A 1 137 ? -14.605 15.715 17.857 1.00 79.81 137 ARG A N 1
ATOM 1107 C CA . ARG A 1 137 ? -13.510 16.472 18.487 1.00 79.81 137 ARG A CA 1
ATOM 1108 C C . ARG A 1 137 ? -12.993 17.623 17.621 1.00 79.81 137 ARG A C 1
ATOM 1110 O O . ARG A 1 137 ? -12.652 18.671 18.163 1.00 79.81 137 ARG A O 1
ATOM 1117 N N . ILE A 1 138 ? -12.946 17.445 16.295 1.00 82.19 138 ILE A N 1
ATOM 1118 C CA . ILE A 1 138 ? -12.642 18.532 15.349 1.00 82.19 138 ILE A CA 1
ATOM 1119 C C . ILE A 1 138 ? -13.717 19.620 15.449 1.00 82.19 138 ILE A C 1
ATOM 1121 O O . ILE A 1 138 ? -13.386 20.791 15.621 1.00 82.19 138 ILE A O 1
ATOM 1125 N N . CYS A 1 139 ? -14.994 19.242 15.349 1.00 82.88 139 CYS A N 1
ATOM 1126 C CA . CYS A 1 139 ? -16.115 20.183 15.391 1.00 82.88 139 CYS A CA 1
ATOM 1127 C C . CYS A 1 139 ? -16.213 20.938 16.724 1.00 82.88 139 CYS A C 1
ATOM 1129 O O . CYS A 1 139 ? -16.524 22.126 16.724 1.00 82.88 139 CYS A O 1
ATOM 1131 N N . ASP A 1 140 ? -15.908 20.267 17.832 1.00 86.00 140 ASP A N 1
ATOM 1132 C CA . ASP A 1 140 ? -15.998 20.815 19.186 1.00 86.00 140 ASP A CA 1
ATOM 1133 C C . ASP A 1 140 ? -14.736 21.609 19.587 1.00 86.00 140 ASP A C 1
ATOM 1135 O O . ASP A 1 140 ? -14.677 22.179 20.676 1.00 86.00 140 ASP A O 1
ATOM 1139 N N . GLY A 1 141 ? -13.710 21.660 18.725 1.00 78.19 141 GLY A N 1
ATOM 1140 C CA . GLY A 1 141 ? -12.453 22.368 18.988 1.00 78.19 141 GLY A CA 1
ATOM 1141 C C . GLY A 1 141 ? -11.584 21.727 20.077 1.00 78.19 141 GLY A C 1
ATOM 1142 O O . GLY A 1 141 ? -10.640 22.348 20.558 1.00 78.19 141 GLY A O 1
ATOM 1143 N N . THR A 1 142 ? -11.872 20.483 20.466 1.00 77.56 142 THR A N 1
ATOM 1144 C CA . THR A 1 142 ? -11.188 19.752 21.547 1.00 77.56 142 THR A CA 1
ATOM 1145 C C . THR A 1 142 ? -10.067 18.853 21.022 1.00 77.56 142 THR A C 1
ATOM 1147 O O . THR A 1 142 ? -9.773 17.799 21.593 1.00 77.56 142 THR A O 1
ATOM 1150 N N . LEU A 1 143 ? -9.489 19.201 19.874 1.00 72.00 143 LEU A N 1
ATOM 1151 C CA . LEU A 1 143 ? -8.375 18.465 19.293 1.00 72.00 143 LEU A CA 1
ATOM 1152 C C . LEU A 1 143 ? -7.082 18.956 19.941 1.00 72.00 143 LEU A C 1
ATOM 1154 O O . LEU A 1 143 ? -6.374 19.809 19.414 1.00 72.00 143 LEU A O 1
ATOM 1158 N N . ASP A 1 144 ? -6.818 18.455 21.142 1.00 60.44 144 ASP A N 1
ATOM 1159 C CA . ASP A 1 144 ? -5.556 18.662 21.825 1.00 60.44 144 ASP A CA 1
ATOM 1160 C C . ASP A 1 144 ? -4.529 17.638 21.314 1.00 60.44 144 ASP A C 1
ATOM 1162 O O . ASP A 1 144 ? -4.803 16.444 21.198 1.00 60.44 144 ASP A O 1
ATOM 1166 N N . GLY A 1 145 ? -3.320 18.095 20.979 1.00 54.88 145 GLY A N 1
ATOM 1167 C CA . GLY A 1 145 ? -2.233 17.226 20.497 1.00 54.88 145 GLY A CA 1
ATOM 1168 C C . GLY A 1 145 ? -1.739 16.194 21.526 1.00 54.88 145 GLY A C 1
ATOM 1169 O O . GLY A 1 145 ? -0.769 15.490 21.276 1.00 54.88 145 GLY A O 1
ATOM 1170 N N . THR A 1 146 ? -2.384 16.127 22.690 1.00 52.62 146 THR A N 1
ATOM 1171 C CA . THR A 1 146 ? -2.057 15.309 23.862 1.00 52.62 146 THR A CA 1
ATOM 1172 C C . THR A 1 146 ? -2.813 13.983 23.937 1.00 52.62 146 THR A C 1
ATOM 1174 O O . THR A 1 146 ? -2.395 13.101 24.682 1.00 52.62 146 THR A O 1
ATOM 1177 N N . THR A 1 147 ? -3.893 13.800 23.174 1.00 45.12 147 THR A N 1
ATOM 1178 C CA . THR A 1 147 ? -4.761 12.601 23.227 1.00 45.12 147 THR A CA 1
ATOM 1179 C C . THR A 1 147 ? -4.582 11.652 22.033 1.00 45.12 147 THR A C 1
ATOM 1181 O O . THR A 1 147 ? -5.475 10.867 21.722 1.00 45.12 147 THR A O 1
ATOM 1184 N N . LEU A 1 148 ? -3.429 11.707 21.362 1.00 43.59 148 LEU A N 1
ATOM 1185 C CA . LEU A 1 148 ? -3.002 10.742 20.335 1.00 43.59 148 LEU A CA 1
ATOM 1186 C C . LEU A 1 148 ? -2.146 9.600 20.931 1.00 43.59 148 LEU A C 1
ATOM 1188 O O . LEU A 1 148 ? -1.187 9.168 20.300 1.00 43.59 148 LEU A O 1
ATOM 1192 N N . ASN A 1 149 ? -2.465 9.145 22.150 1.00 36.25 149 ASN A N 1
ATOM 1193 C CA . ASN A 1 149 ? -1.810 8.011 22.821 1.00 36.25 149 ASN A CA 1
ATOM 1194 C C . ASN A 1 149 ? -2.806 6.891 23.114 1.00 36.25 149 ASN A C 1
ATOM 1196 O O . ASN A 1 149 ? -3.910 7.221 23.608 1.00 36.25 149 ASN A O 1
#

Radius of gyration: 18.14 Å; chains: 1; bounding box: 40×33×50 Å

Sequence (149 aa):
MAAPAIREEVIAITKCVPRELIQLLVAVEDVPDPITLDNLKNWTKDRTDFYLQIAMEYYESRTQLKKRRFYDALFDTFLGSTSTATFDWDFLDLGLIYRSKVVGEIGTQHHSLCGPVQIALQELFKTLPLPEDLRKRICDGTLDGTTLN

Foldseek 3Di:
DCVVVVVVLLCQFQVPDVVVVVVLVVQCPPPDPPDDVVSSVVVLVVLLVVLLVVLVVVLVVDDPVVVVVLLLVLVCLVVVDQDPDPCVVVCVVVVQ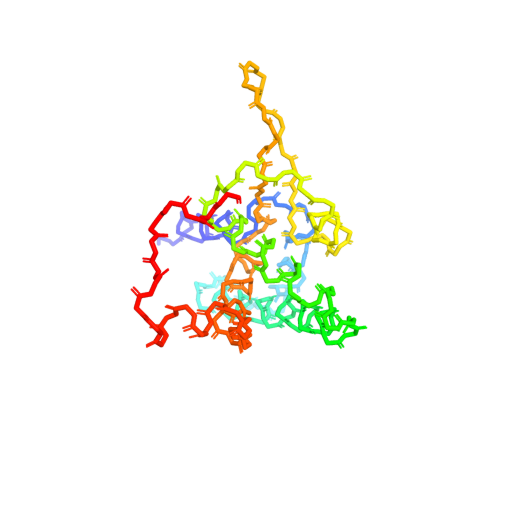WDWDDDVPDDGIRIDGRGDSSVNSSVVNNVPDDDDVVVVVCVVVVVPDPPPSD

Secondary structure (DSSP, 8-state):
--HHHHHHHHHHHHTT-HHHHHHHHHHHTTSPSSPPHHHHHHHHHHHHHHHHHHHHHHHHTS-HHHHHHHHHHHHHHHHT-----TTHHHHHHTTSEEEE--TT-SSPEEEESSHHHHHHHHHHHHHSPPPHHHHHHHHTT---TT---

pLDDT: mean 81.37, std 13.66, range [36.25, 96.69]